Protein AF-A0A7Y4SPF6-F1 (afdb_monomer_lite)

Sequence (123 aa):
MAFVITDPCIGTKDAACVDVCPVDCIHPRKDEPEFAQTTMLYIHPEECIDCGACVPACPVAAIYDSPESTPASQKQLVDANSVYRAGDAGAVAQAEAVVQAHIAAHADLMAVAPAERAAAHAG

Structure (mmCIF, N/CA/C/O backbone):
data_AF-A0A7Y4SPF6-F1
#
_entry.id   AF-A0A7Y4SPF6-F1
#
loop_
_atom_site.group_PDB
_atom_site.id
_atom_site.type_symbol
_atom_site.label_atom_id
_atom_site.label_alt_id
_atom_site.label_comp_id
_atom_site.label_asym_id
_atom_site.label_entity_id
_atom_site.label_seq_id
_atom_site.pdbx_PDB_ins_code
_atom_site.Cartn_x
_atom_site.Cartn_y
_atom_site.Cartn_z
_atom_site.occupancy
_atom_site.B_iso_or_equiv
_atom_site.auth_seq_id
_atom_site.auth_comp_id
_atom_site.auth_asym_id
_atom_site.auth_atom_id
_atom_site.pdbx_PDB_model_num
ATOM 1 N N . MET A 1 1 ? 10.057 2.878 13.817 1.00 78.12 1 MET A N 1
ATOM 2 C CA . MET A 1 1 ? 9.949 3.437 12.461 1.00 78.12 1 MET A CA 1
ATOM 3 C C . MET A 1 1 ? 9.058 2.510 11.681 1.00 78.12 1 MET A C 1
ATOM 5 O O . MET A 1 1 ? 9.407 1.348 11.554 1.00 78.12 1 MET A O 1
ATOM 9 N N . ALA A 1 2 ? 7.946 3.015 11.168 1.00 94.88 2 ALA A N 1
ATOM 10 C CA . ALA A 1 2 ? 6.942 2.159 10.567 1.00 94.88 2 ALA A CA 1
ATOM 11 C C . ALA A 1 2 ? 7.384 1.518 9.248 1.00 94.88 2 ALA A C 1
ATOM 13 O O . ALA A 1 2 ? 8.115 2.108 8.452 1.00 94.88 2 ALA A O 1
ATOM 14 N N . PHE A 1 3 ? 6.834 0.334 9.004 1.00 98.38 3 PHE A N 1
ATOM 15 C CA . PHE A 1 3 ? 6.881 -0.332 7.711 1.00 98.38 3 PHE A CA 1
ATOM 16 C C . PHE A 1 3 ? 6.070 0.465 6.677 1.00 98.38 3 PHE A C 1
ATOM 18 O O . PHE A 1 3 ? 5.108 1.151 7.024 1.00 98.38 3 PHE A O 1
ATOM 25 N N . VAL A 1 4 ? 6.436 0.358 5.398 1.00 98.56 4 VAL A N 1
ATOM 26 C CA . VAL A 1 4 ? 5.826 1.138 4.308 1.00 98.56 4 VAL A CA 1
ATOM 27 C C . VAL A 1 4 ? 5.353 0.206 3.201 1.00 98.56 4 VAL A C 1
ATOM 29 O O . VAL A 1 4 ? 6.151 -0.563 2.666 1.00 98.56 4 VAL A O 1
ATOM 32 N N . ILE A 1 5 ? 4.072 0.285 2.825 1.00 98.75 5 ILE A N 1
ATOM 33 C CA . ILE A 1 5 ? 3.550 -0.404 1.635 1.00 98.75 5 ILE A CA 1
ATOM 34 C C . ILE A 1 5 ? 3.797 0.465 0.407 1.00 98.75 5 ILE A C 1
ATOM 36 O O . ILE A 1 5 ? 3.560 1.670 0.431 1.00 98.75 5 ILE A O 1
ATOM 40 N N . THR A 1 6 ? 4.259 -0.144 -0.677 1.00 98.56 6 THR A N 1
ATOM 41 C CA . THR A 1 6 ? 4.717 0.565 -1.870 1.00 98.56 6 THR A CA 1
ATOM 42 C C . THR A 1 6 ? 4.118 -0.011 -3.155 1.00 98.56 6 THR A C 1
ATOM 44 O O . THR A 1 6 ? 3.098 -0.711 -3.130 1.00 98.56 6 THR A O 1
ATOM 47 N N . ASP A 1 7 ? 4.709 0.328 -4.298 1.00 98.19 7 ASP A N 1
ATOM 48 C CA . ASP A 1 7 ? 4.084 0.200 -5.600 1.00 98.19 7 ASP A CA 1
ATOM 49 C C . ASP A 1 7 ? 3.731 -1.226 -6.052 1.00 98.19 7 ASP A C 1
ATOM 51 O O . ASP A 1 7 ? 2.767 -1.339 -6.813 1.00 98.19 7 ASP A O 1
ATOM 55 N N . PRO A 1 8 ? 4.325 -2.337 -5.560 1.00 98.50 8 PRO A N 1
ATOM 56 C CA . PRO A 1 8 ? 3.857 -3.672 -5.938 1.00 98.50 8 PRO A CA 1
ATOM 57 C C . PRO A 1 8 ? 2.439 -3.974 -5.412 1.00 98.50 8 PRO A C 1
ATOM 59 O O . PRO A 1 8 ? 1.749 -4.862 -5.917 1.00 98.50 8 PRO A O 1
ATOM 62 N N . CYS A 1 9 ? 1.955 -3.218 -4.418 1.00 98.75 9 CYS A N 1
ATOM 63 C CA . CYS A 1 9 ? 0.599 -3.356 -3.885 1.00 98.75 9 CYS A CA 1
ATOM 64 C C . CYS A 1 9 ? -0.482 -2.740 -4.796 1.00 98.75 9 CYS A C 1
ATOM 66 O O . CYS A 1 9 ? -1.639 -3.163 -4.725 1.00 98.75 9 CYS A O 1
ATOM 68 N N . ILE A 1 10 ? -0.115 -1.779 -5.654 1.00 98.44 10 ILE A N 1
ATOM 69 C CA . ILE A 1 10 ? -1.022 -1.051 -6.556 1.00 98.44 10 ILE A CA 1
ATOM 70 C C . ILE A 1 10 ? -1.740 -2.043 -7.479 1.00 98.44 10 ILE A C 1
ATOM 72 O O . ILE A 1 10 ? -1.108 -2.708 -8.301 1.00 98.44 10 ILE A O 1
ATOM 76 N N . GLY A 1 11 ? -3.062 -2.154 -7.320 1.00 96.81 11 GLY A N 1
ATOM 77 C CA . GLY A 1 11 ? -3.924 -3.086 -8.057 1.00 96.81 11 GLY A CA 1
ATOM 78 C C . GLY A 1 11 ? -3.896 -4.541 -7.566 1.00 96.81 11 GLY A C 1
ATOM 79 O O . GLY A 1 11 ? -4.775 -5.313 -7.937 1.00 96.81 11 GLY A O 1
ATOM 80 N N . THR A 1 12 ? -2.939 -4.917 -6.711 1.00 98.06 12 THR A N 1
ATOM 81 C CA . THR A 1 12 ? -2.823 -6.275 -6.151 1.00 98.06 12 THR A CA 1
ATOM 82 C C . THR A 1 12 ? -3.750 -6.461 -4.954 1.00 98.06 12 THR A C 1
ATOM 84 O O . THR A 1 12 ? -4.566 -7.376 -4.942 1.00 98.06 12 THR A O 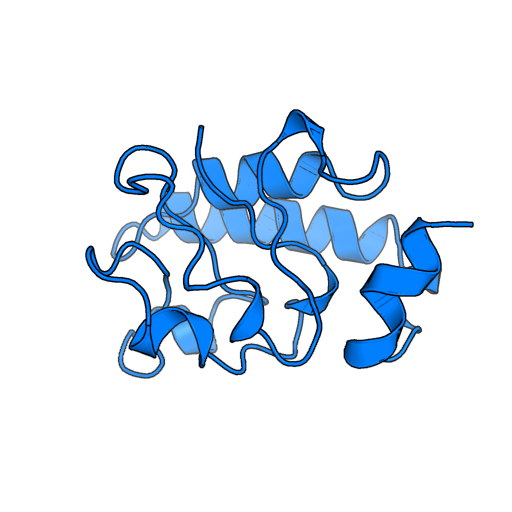1
ATOM 87 N N . LYS A 1 13 ? -3.603 -5.602 -3.932 1.00 97.88 13 LYS A N 1
ATOM 88 C CA . LYS A 1 13 ? -4.442 -5.573 -2.715 1.00 97.88 13 LYS A CA 1
ATOM 89 C C . LYS A 1 13 ? -4.771 -6.951 -2.108 1.00 97.88 13 LYS A C 1
ATOM 91 O O . LYS A 1 13 ? -5.888 -7.189 -1.654 1.00 97.88 13 LYS A O 1
ATOM 96 N N . ASP A 1 14 ? -3.790 -7.852 -2.080 1.00 98.25 14 ASP A N 1
ATOM 97 C CA . ASP A 1 14 ? -3.982 -9.247 -1.655 1.00 98.25 14 ASP A CA 1
ATOM 98 C C . ASP A 1 14 ? -4.482 -9.378 -0.199 1.00 98.25 14 ASP A C 1
ATOM 100 O O . ASP A 1 14 ? -5.370 -10.182 0.096 1.00 98.25 14 ASP A O 1
ATOM 104 N N . ALA A 1 15 ? -3.989 -8.493 0.672 1.00 98.06 15 ALA A N 1
ATOM 105 C CA . ALA A 1 15 ? -4.332 -8.354 2.087 1.00 98.06 15 ALA A CA 1
ATOM 106 C C . ALA A 1 15 ? -3.839 -9.462 3.041 1.00 98.06 15 ALA A C 1
ATOM 108 O O . ALA A 1 15 ? -4.150 -9.375 4.222 1.00 98.06 15 ALA A O 1
ATOM 109 N N . ALA A 1 16 ? -2.990 -10.410 2.621 1.00 98.50 16 ALA A N 1
ATOM 110 C CA . ALA A 1 16 ? -2.355 -11.355 3.557 1.00 98.50 16 ALA A CA 1
ATOM 111 C C . ALA A 1 16 ? -1.552 -10.673 4.688 1.00 98.50 16 ALA A C 1
ATOM 113 O O . ALA A 1 16 ? -1.413 -11.218 5.780 1.00 98.50 16 ALA A O 1
ATOM 114 N N . CYS A 1 17 ? -1.033 -9.462 4.454 1.00 98.69 17 CYS A N 1
ATOM 115 C CA . CYS A 1 17 ? -0.356 -8.669 5.483 1.00 98.69 17 CYS A CA 1
ATOM 116 C C . CYS A 1 17 ? -1.294 -8.174 6.598 1.00 98.69 17 CYS A C 1
ATOM 118 O O . CYS A 1 17 ? -0.825 -7.965 7.716 1.00 98.69 17 CYS A O 1
ATOM 120 N N . VAL A 1 18 ? -2.588 -7.996 6.308 1.00 98.62 18 VAL A N 1
ATOM 121 C CA . VAL A 1 18 ? -3.601 -7.576 7.288 1.00 98.62 18 VAL A CA 1
ATOM 122 C C . VAL A 1 18 ? -3.781 -8.671 8.336 1.00 98.62 18 VAL A C 1
ATOM 124 O O . VAL A 1 18 ? -3.698 -8.389 9.524 1.00 98.62 18 VAL A O 1
ATOM 127 N N . ASP A 1 19 ? -3.911 -9.926 7.897 1.00 97.94 19 ASP A N 1
ATOM 128 C CA . ASP A 1 19 ? -4.188 -11.082 8.764 1.00 97.94 19 ASP A CA 1
ATOM 129 C C . ASP A 1 19 ? -3.072 -11.376 9.785 1.00 97.94 19 ASP A C 1
ATOM 131 O O . ASP A 1 19 ? -3.288 -12.081 10.771 1.00 97.94 19 ASP A O 1
ATOM 135 N N . VAL A 1 20 ? -1.861 -10.865 9.542 1.00 98.56 20 VAL A N 1
ATOM 136 C CA . VAL A 1 20 ? -0.680 -11.090 10.390 1.00 98.56 20 VAL A CA 1
ATOM 137 C C . VAL A 1 20 ? -0.274 -9.861 11.204 1.00 98.56 20 VAL A C 1
ATOM 139 O O . VAL A 1 20 ? 0.684 -9.939 11.975 1.00 98.56 20 VAL A O 1
ATOM 142 N N . CYS A 1 21 ? -0.946 -8.718 11.031 1.00 98.56 21 CYS A N 1
ATOM 143 C CA . CYS A 1 21 ? -0.618 -7.503 11.769 1.00 98.56 21 CYS A CA 1
ATOM 144 C C . CYS A 1 21 ? -1.162 -7.593 13.208 1.00 98.56 21 CYS A C 1
ATOM 146 O O . CYS A 1 21 ? -2.372 -7.616 13.393 1.00 98.56 21 CYS A O 1
ATOM 148 N N . PRO A 1 22 ? -0.317 -7.594 14.257 1.00 98.44 22 PRO A N 1
ATOM 149 C CA . PRO A 1 22 ? -0.776 -7.799 15.637 1.00 98.44 22 PRO A CA 1
ATOM 150 C C . PRO A 1 22 ? -1.503 -6.592 16.250 1.00 98.44 22 PRO A C 1
ATOM 152 O O . PRO A 1 22 ? -2.002 -6.686 17.369 1.00 98.44 22 PRO A O 1
ATOM 155 N N . VAL A 1 23 ? -1.493 -5.451 15.562 1.00 98.19 23 VAL A N 1
ATOM 156 C CA . VAL A 1 23 ? -2.068 -4.176 16.017 1.00 98.19 23 VAL A CA 1
ATOM 157 C C . VAL A 1 23 ? -3.072 -3.612 15.010 1.00 98.19 23 VAL A C 1
ATOM 159 O O . VAL A 1 23 ? -3.437 -2.450 15.115 1.00 98.19 23 VAL A O 1
ATOM 162 N N . ASP A 1 24 ? -3.481 -4.417 14.022 1.00 97.88 24 ASP A N 1
ATOM 163 C CA . ASP A 1 24 ? -4.487 -4.076 13.007 1.00 97.88 24 ASP A CA 1
ATOM 164 C C . ASP A 1 24 ? -4.239 -2.761 12.240 1.00 97.88 24 ASP A C 1
ATOM 166 O O . ASP A 1 24 ? -5.160 -2.187 11.673 1.00 97.88 24 ASP A O 1
ATOM 170 N N . CYS A 1 25 ? -2.987 -2.303 12.140 1.00 98.38 25 CYS A N 1
ATOM 171 C CA . CYS A 1 25 ? -2.648 -0.988 11.585 1.00 98.38 25 CYS A CA 1
ATOM 172 C C . CYS A 1 25 ? -2.539 -0.950 10.044 1.00 98.38 25 CYS A C 1
ATOM 174 O O . CYS A 1 25 ? -1.873 -0.065 9.499 1.00 98.38 25 CYS A O 1
ATOM 176 N N . ILE A 1 26 ? -3.098 -1.935 9.326 1.00 98.75 26 ILE A N 1
ATOM 177 C CA . ILE A 1 26 ? -3.007 -2.049 7.858 1.00 98.75 26 ILE A CA 1
ATOM 178 C C . ILE A 1 26 ? -4.393 -1.945 7.237 1.00 98.75 26 ILE A C 1
ATOM 180 O O . ILE A 1 26 ? -5.255 -2.791 7.470 1.00 98.75 26 ILE A O 1
ATOM 184 N N . HIS A 1 27 ? -4.576 -0.937 6.391 1.00 98.56 27 HIS A N 1
ATOM 185 C CA . HIS A 1 27 ? -5.878 -0.552 5.861 1.00 98.56 27 HIS A CA 1
ATOM 186 C C . HIS A 1 27 ? -5.814 -0.136 4.383 1.00 98.56 27 HIS A C 1
ATOM 188 O O . HIS A 1 27 ? -4.753 0.239 3.899 1.00 98.56 27 HIS A O 1
ATOM 194 N N . PRO A 1 28 ? -6.936 -0.131 3.649 1.00 98.44 28 PRO A N 1
ATOM 195 C CA . PRO A 1 28 ? -8.224 -0.674 4.065 1.00 98.44 28 PRO A CA 1
ATOM 196 C C . PRO A 1 28 ? -8.230 -2.203 4.126 1.00 98.44 28 PRO A C 1
ATOM 198 O O . PRO A 1 28 ? -7.626 -2.870 3.291 1.00 98.44 28 PRO A O 1
ATOM 201 N N . ARG A 1 29 ? -8.954 -2.786 5.074 1.00 97.75 29 ARG A N 1
ATOM 202 C CA . ARG A 1 29 ? -9.253 -4.223 5.082 1.00 97.75 29 ARG A CA 1
ATOM 203 C C . ARG A 1 29 ? -10.339 -4.550 4.057 1.00 97.75 29 ARG A C 1
ATOM 205 O O . ARG A 1 29 ? -11.094 -3.678 3.647 1.00 97.75 29 ARG A O 1
ATOM 212 N N . LYS A 1 30 ? -10.455 -5.818 3.649 1.00 97.25 30 LYS A N 1
ATOM 213 C CA . LYS A 1 30 ? -11.442 -6.262 2.635 1.00 97.25 30 LYS A CA 1
ATOM 214 C C . LYS A 1 30 ? -12.900 -5.979 3.020 1.00 97.25 30 LYS A C 1
ATOM 216 O O . LYS A 1 30 ? -13.749 -5.893 2.138 1.00 97.25 30 LYS A O 1
ATOM 221 N N . ASP A 1 31 ? -13.188 -5.877 4.313 1.00 96.31 31 ASP A N 1
ATOM 222 C CA . ASP A 1 31 ? -14.503 -5.573 4.878 1.00 96.31 31 ASP A CA 1
ATOM 223 C C . ASP A 1 31 ? -14.758 -4.067 5.076 1.00 96.31 31 ASP A C 1
ATOM 225 O O . ASP A 1 31 ? -15.861 -3.680 5.459 1.00 96.31 31 ASP A O 1
ATOM 229 N N . GLU A 1 32 ? -13.777 -3.210 4.784 1.00 97.31 32 GLU A N 1
ATOM 230 C CA . GLU A 1 32 ? -13.898 -1.757 4.897 1.00 97.31 32 GLU A CA 1
ATOM 231 C C . GLU A 1 32 ? -14.351 -1.118 3.572 1.00 97.31 32 GLU A C 1
ATOM 233 O O . GLU A 1 32 ? -13.906 -1.522 2.490 1.00 97.31 32 GLU A O 1
ATOM 238 N N . PRO A 1 33 ? -15.230 -0.098 3.612 1.00 96.00 33 PRO A N 1
ATOM 239 C CA . PRO A 1 33 ? -15.797 0.505 2.405 1.00 96.00 33 PRO A CA 1
ATOM 240 C C . PRO A 1 33 ? -14.746 1.181 1.513 1.00 96.00 33 PRO A C 1
ATOM 242 O O . PRO A 1 33 ? -14.924 1.273 0.294 1.00 96.00 33 PRO A O 1
ATOM 245 N N . GLU A 1 34 ? -13.639 1.645 2.086 1.00 97.38 34 GLU A N 1
ATOM 246 C CA . GLU A 1 34 ? -12.517 2.245 1.369 1.00 97.38 34 GLU A CA 1
ATOM 247 C C . GLU A 1 34 ? -11.739 1.212 0.538 1.00 97.38 34 GLU A C 1
ATOM 249 O O . GLU A 1 34 ? -11.030 1.589 -0.396 1.00 97.38 34 GLU A O 1
ATOM 254 N N . PHE A 1 35 ? -11.911 -0.097 0.777 1.00 97.75 35 PHE A N 1
ATOM 255 C CA . PHE A 1 35 ? -11.227 -1.135 0.001 1.00 97.75 35 PHE A CA 1
ATOM 256 C C . PHE A 1 35 ? -11.578 -1.101 -1.484 1.00 97.75 35 PHE A C 1
ATOM 258 O O . PHE A 1 35 ? -10.734 -1.393 -2.320 1.00 97.75 35 PHE A O 1
ATOM 265 N N . ALA A 1 36 ? -12.791 -0.715 -1.863 1.00 95.56 36 ALA A N 1
ATOM 266 C CA . ALA A 1 36 ? -13.111 -0.550 -3.281 1.00 95.56 36 ALA A CA 1
ATOM 267 C C . ALA A 1 36 ? -12.566 0.767 -3.872 1.00 95.56 36 ALA A C 1
ATOM 269 O O . ALA A 1 36 ? -12.506 0.908 -5.090 1.00 95.56 36 ALA A O 1
ATOM 270 N N . GLN A 1 37 ? -12.204 1.732 -3.023 1.00 94.38 37 GLN A N 1
ATOM 271 C CA . GLN A 1 37 ? -11.910 3.114 -3.412 1.00 94.38 37 GLN A CA 1
ATOM 272 C C . GLN A 1 37 ? -10.413 3.393 -3.541 1.00 94.38 37 GLN A C 1
ATOM 274 O O . GLN A 1 37 ? -10.027 4.260 -4.318 1.00 94.38 37 GLN A O 1
ATOM 279 N N . THR A 1 38 ? -9.576 2.674 -2.792 1.00 97.69 38 THR A N 1
ATOM 280 C CA . THR A 1 38 ? -8.124 2.871 -2.832 1.00 97.69 38 THR A CA 1
ATOM 281 C C . THR A 1 38 ? -7.450 1.956 -3.843 1.00 97.69 38 THR A C 1
ATOM 283 O O . THR A 1 38 ? -7.863 0.811 -4.042 1.00 97.69 38 THR A O 1
ATOM 286 N N . THR A 1 39 ? -6.334 2.397 -4.411 1.00 97.88 39 THR A N 1
ATOM 287 C CA . THR A 1 39 ? -5.569 1.579 -5.362 1.00 97.88 39 THR A CA 1
ATOM 288 C C . THR A 1 39 ? -4.578 0.624 -4.676 1.00 97.88 39 THR A C 1
ATOM 290 O O . THR A 1 39 ? -4.170 -0.382 -5.259 1.00 97.88 39 THR A O 1
ATOM 293 N N . MET A 1 40 ? -4.242 0.870 -3.407 1.00 98.62 40 MET A N 1
ATOM 294 C CA . MET A 1 40 ? -3.355 0.028 -2.596 1.00 98.62 40 MET A CA 1
ATOM 295 C C . MET A 1 40 ? -3.780 -0.012 -1.118 1.00 98.62 40 MET A C 1
ATOM 297 O O . MET A 1 40 ? -4.785 0.592 -0.733 1.00 98.62 40 MET A O 1
ATOM 301 N N . LEU A 1 41 ? -3.029 -0.773 -0.318 1.00 98.81 41 LEU A N 1
ATOM 302 C CA . LEU A 1 41 ? -3.096 -0.794 1.145 1.00 98.81 41 LEU A CA 1
ATOM 303 C C . LEU A 1 41 ? -2.035 0.139 1.744 1.00 98.81 41 LEU A C 1
ATOM 305 O O . LEU A 1 41 ? -1.045 0.452 1.088 1.00 98.81 41 LEU A O 1
ATOM 309 N N . TYR A 1 42 ? -2.222 0.520 3.000 1.00 98.81 42 TYR A N 1
ATOM 310 C CA . TYR A 1 42 ? -1.432 1.499 3.736 1.00 98.81 42 TYR A CA 1
ATOM 311 C C . TYR A 1 42 ? -1.187 1.010 5.165 1.00 98.81 42 TYR A C 1
ATOM 313 O O . TYR A 1 42 ? -2.068 0.406 5.776 1.00 98.81 42 TYR A O 1
ATOM 321 N N . ILE A 1 43 ? 0.002 1.284 5.701 1.00 98.81 43 ILE A N 1
ATOM 322 C CA . ILE A 1 43 ? 0.355 1.043 7.106 1.00 98.81 43 ILE A CA 1
ATOM 323 C C . ILE A 1 43 ? 0.283 2.367 7.865 1.00 98.81 43 ILE A C 1
ATOM 325 O O . ILE A 1 43 ? 0.936 3.334 7.474 1.00 98.81 43 ILE A O 1
ATOM 329 N N . HIS A 1 44 ? -0.471 2.408 8.966 1.00 98.38 44 HIS A N 1
ATOM 330 C CA . HIS A 1 44 ? -0.537 3.585 9.830 1.00 98.38 44 HIS A CA 1
ATOM 331 C C . HIS A 1 44 ? 0.775 3.746 10.619 1.00 98.38 44 HIS A C 1
ATOM 333 O O . HIS A 1 44 ? 1.101 2.895 11.457 1.00 98.38 44 HIS A O 1
ATOM 339 N N . PRO A 1 45 ? 1.542 4.833 10.418 1.00 97.75 45 PRO A N 1
ATOM 340 C CA . PRO A 1 45 ? 2.909 4.894 10.920 1.00 97.75 45 PRO A CA 1
ATOM 341 C C . PRO A 1 45 ? 3.021 5.075 12.436 1.00 97.75 45 PRO A C 1
ATOM 343 O O . PRO A 1 45 ? 4.027 4.684 13.018 1.00 97.75 45 PRO A O 1
ATOM 346 N N . GLU A 1 46 ? 2.010 5.654 13.086 1.00 97.19 46 GLU A N 1
ATOM 347 C CA . GLU A 1 46 ? 2.025 5.850 14.546 1.00 97.19 46 GLU A CA 1
ATOM 348 C C . GLU A 1 46 ? 1.499 4.629 15.317 1.00 97.19 46 GLU A C 1
ATOM 350 O O . GLU A 1 46 ? 1.718 4.524 16.519 1.00 97.19 46 GLU A O 1
ATOM 355 N N . GLU A 1 47 ? 0.814 3.705 14.635 1.00 97.88 47 GLU A N 1
ATOM 356 C CA . GLU A 1 47 ? 0.264 2.485 15.247 1.00 97.88 47 GLU A CA 1
ATOM 357 C C . GLU A 1 47 ? 1.167 1.276 14.997 1.00 97.88 47 GLU A C 1
ATOM 359 O O . GLU A 1 47 ? 1.167 0.323 15.774 1.00 97.88 47 GLU A O 1
ATOM 364 N N . CYS A 1 48 ? 1.964 1.315 13.926 1.00 98.44 48 CYS A N 1
ATOM 365 C CA . CYS A 1 48 ? 2.945 0.287 13.632 1.00 98.44 48 CYS A CA 1
ATOM 366 C C . CYS A 1 48 ? 3.956 0.146 14.784 1.00 98.44 48 CYS A C 1
ATOM 368 O O . CYS A 1 48 ? 4.636 1.097 15.161 1.00 98.44 48 CYS A O 1
ATOM 370 N N . ILE A 1 49 ? 4.078 -1.074 15.311 1.00 97.88 49 ILE A N 1
ATOM 371 C CA . ILE A 1 49 ? 5.009 -1.426 16.399 1.00 97.88 49 ILE A CA 1
ATOM 37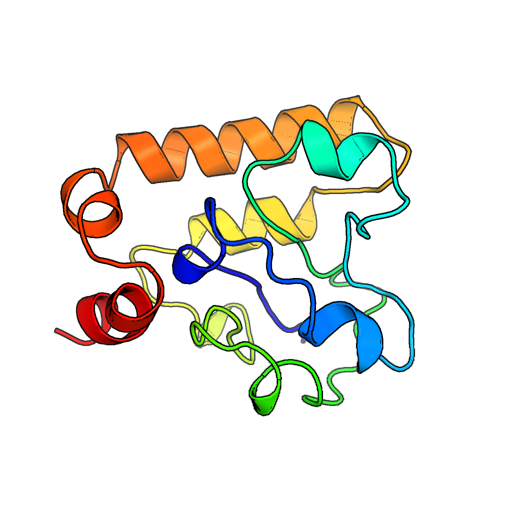2 C C . ILE A 1 49 ? 6.287 -2.120 15.903 1.00 97.88 49 ILE A C 1
ATOM 374 O O . ILE A 1 49 ? 6.949 -2.832 16.653 1.00 97.88 49 ILE A O 1
ATOM 378 N N . ASP A 1 50 ? 6.587 -1.986 14.614 1.00 97.44 50 ASP A N 1
ATOM 379 C CA . ASP A 1 50 ? 7.790 -2.503 13.961 1.00 97.44 50 ASP A CA 1
ATOM 380 C C . ASP A 1 50 ? 8.030 -4.024 14.102 1.00 97.44 50 ASP A C 1
ATOM 382 O O . ASP A 1 50 ? 9.165 -4.495 14.125 1.00 97.44 50 ASP A O 1
ATOM 386 N N . CYS A 1 51 ? 6.964 -4.829 14.187 1.00 97.88 51 CYS A N 1
ATOM 387 C CA . CYS A 1 51 ? 7.090 -6.276 14.420 1.00 97.88 51 CYS A CA 1
ATOM 388 C C . CYS A 1 51 ? 7.588 -7.092 13.207 1.00 97.88 51 CYS A C 1
ATOM 390 O O . CYS A 1 51 ? 8.053 -8.217 13.378 1.00 97.88 51 CYS A O 1
ATOM 392 N N . GLY A 1 52 ? 7.449 -6.566 11.983 1.00 97.50 52 GLY A N 1
ATOM 393 C CA . GLY A 1 52 ? 7.929 -7.193 10.744 1.00 97.50 52 GLY A CA 1
ATOM 394 C C . GLY A 1 52 ? 7.142 -8.393 10.207 1.00 97.50 52 GLY A C 1
ATOM 395 O O . GLY A 1 52 ? 7.511 -8.925 9.162 1.00 97.50 52 GLY A O 1
ATOM 396 N N . ALA A 1 53 ? 6.041 -8.806 10.844 1.00 98.38 53 ALA A N 1
ATOM 397 C CA . ALA A 1 53 ? 5.252 -9.966 10.406 1.00 98.38 53 ALA A CA 1
ATOM 398 C C . ALA A 1 53 ? 4.650 -9.810 8.993 1.00 98.38 53 ALA A C 1
ATOM 400 O O . ALA A 1 53 ? 4.490 -10.790 8.268 1.00 98.38 53 ALA A O 1
ATOM 401 N N . CYS A 1 54 ? 4.348 -8.576 8.582 1.00 98.62 54 CYS A N 1
ATOM 402 C CA . CYS A 1 54 ? 3.712 -8.272 7.302 1.00 98.62 54 CYS A CA 1
ATOM 403 C C . CYS A 1 54 ? 4.622 -8.490 6.080 1.00 98.62 54 CYS A C 1
ATOM 405 O O . CYS A 1 54 ? 4.116 -8.832 5.012 1.00 98.62 54 CYS A O 1
ATOM 407 N N . VAL A 1 55 ? 5.944 -8.326 6.218 1.00 98.25 55 VAL A N 1
ATOM 408 C CA . VAL A 1 55 ? 6.897 -8.419 5.096 1.00 98.25 55 VAL A CA 1
ATOM 409 C C . VAL A 1 55 ? 6.897 -9.801 4.436 1.00 98.25 55 VAL A C 1
ATOM 411 O O . VAL A 1 55 ? 6.615 -9.864 3.239 1.00 98.25 55 VAL A O 1
ATOM 414 N N . PRO A 1 56 ? 7.147 -10.916 5.156 1.00 98.00 56 PRO A N 1
ATOM 415 C CA . PRO A 1 56 ? 7.142 -12.244 4.540 1.00 98.00 56 PRO A CA 1
ATOM 416 C C . PRO A 1 56 ? 5.744 -12.705 4.102 1.00 98.00 56 PRO A C 1
ATOM 418 O O . PRO A 1 56 ? 5.639 -13.630 3.302 1.00 98.00 56 PRO A O 1
ATOM 421 N N . ALA A 1 57 ? 4.677 -12.085 4.615 1.00 98.44 57 ALA A N 1
ATOM 422 C CA . ALA A 1 57 ? 3.305 -12.408 4.234 1.00 98.44 57 ALA A CA 1
ATOM 423 C C . ALA A 1 57 ? 2.893 -11.787 2.888 1.00 98.44 57 ALA A C 1
ATOM 425 O O . ALA A 1 57 ? 1.952 -12.265 2.262 1.00 98.44 57 ALA A O 1
ATOM 426 N N . CYS A 1 58 ? 3.564 -10.723 2.432 1.00 98.56 58 CYS A N 1
ATOM 427 C CA . CYS A 1 58 ? 3.192 -10.032 1.202 1.00 98.56 58 CYS A CA 1
ATOM 428 C C . CYS A 1 58 ? 3.650 -10.820 -0.044 1.00 98.56 58 CYS A C 1
ATOM 430 O O . CYS A 1 58 ? 4.854 -10.895 -0.300 1.00 98.56 58 CYS A O 1
ATOM 432 N N . PRO A 1 59 ? 2.734 -11.331 -0.892 1.00 98.00 59 PRO A N 1
ATOM 433 C CA . PRO A 1 59 ? 3.100 -12.198 -2.020 1.00 98.00 59 PRO A CA 1
ATOM 434 C C . PRO A 1 59 ? 3.822 -11.470 -3.163 1.00 98.00 59 PRO A C 1
ATOM 436 O O . PRO A 1 59 ? 4.384 -12.109 -4.046 1.00 98.00 59 PRO A O 1
ATOM 439 N N . VAL A 1 60 ? 3.795 -10.136 -3.160 1.00 98.19 60 VAL A N 1
ATOM 440 C CA . VAL A 1 60 ? 4.407 -9.271 -4.183 1.00 98.19 60 VAL A CA 1
ATOM 441 C C . VAL A 1 60 ? 5.539 -8.408 -3.621 1.00 98.19 60 VAL A C 1
ATOM 443 O O . VAL A 1 60 ? 5.969 -7.463 -4.271 1.00 98.19 60 VAL A O 1
ATOM 446 N N . ALA A 1 61 ? 6.001 -8.706 -2.399 1.00 97.75 61 ALA A N 1
ATOM 447 C CA . ALA A 1 61 ? 7.095 -7.995 -1.733 1.00 97.75 61 ALA A CA 1
ATOM 448 C C . ALA A 1 61 ? 6.926 -6.458 -1.715 1.00 97.75 61 ALA A C 1
ATOM 450 O O . ALA A 1 61 ? 7.878 -5.711 -1.917 1.00 97.75 61 ALA A O 1
ATOM 451 N N . ALA A 1 62 ? 5.703 -5.974 -1.468 1.00 98.44 62 ALA A N 1
ATOM 452 C CA . ALA A 1 62 ? 5.389 -4.542 -1.501 1.00 98.44 62 ALA A CA 1
ATOM 453 C C . ALA A 1 62 ? 5.832 -3.758 -0.257 1.00 98.44 62 ALA A C 1
ATOM 455 O O . ALA A 1 62 ? 5.650 -2.541 -0.226 1.00 98.44 62 ALA A O 1
ATOM 456 N N . ILE A 1 63 ? 6.312 -4.429 0.792 1.00 98.56 63 ILE A N 1
ATOM 457 C CA . ILE A 1 63 ? 6.480 -3.828 2.118 1.00 98.56 63 ILE A CA 1
ATOM 458 C C . ILE A 1 63 ? 7.963 -3.683 2.447 1.00 98.56 63 ILE A C 1
ATOM 460 O O . ILE A 1 63 ? 8.675 -4.682 2.542 1.00 98.56 63 ILE A O 1
ATOM 464 N N . TYR A 1 64 ? 8.394 -2.444 2.666 1.00 97.94 64 TYR A N 1
ATOM 465 C CA . TYR A 1 64 ? 9.732 -2.107 3.147 1.00 97.94 64 TYR A CA 1
ATOM 466 C C . TYR A 1 64 ? 9.728 -1.906 4.664 1.00 97.94 64 TYR A C 1
ATOM 468 O O . TYR A 1 64 ? 8.716 -1.509 5.247 1.00 97.94 64 TYR A O 1
ATOM 476 N N . ASP A 1 65 ? 10.862 -2.190 5.305 1.00 96.19 65 ASP A N 1
ATOM 477 C CA . ASP A 1 65 ? 11.029 -2.114 6.763 1.00 96.19 65 ASP A CA 1
ATOM 478 C C . ASP A 1 65 ? 11.060 -0.684 7.314 1.00 96.19 65 ASP A C 1
ATOM 480 O O . ASP A 1 65 ? 10.923 -0.484 8.518 1.00 96.19 65 ASP A O 1
ATOM 484 N N . SER A 1 66 ? 11.238 0.310 6.442 1.00 96.25 66 SER A N 1
ATOM 485 C CA . SER A 1 66 ? 11.343 1.706 6.832 1.00 96.25 66 SER A CA 1
ATOM 486 C C . SER A 1 66 ? 11.142 2.661 5.647 1.00 96.25 66 SER A C 1
ATOM 488 O O . SER A 1 66 ? 11.343 2.285 4.481 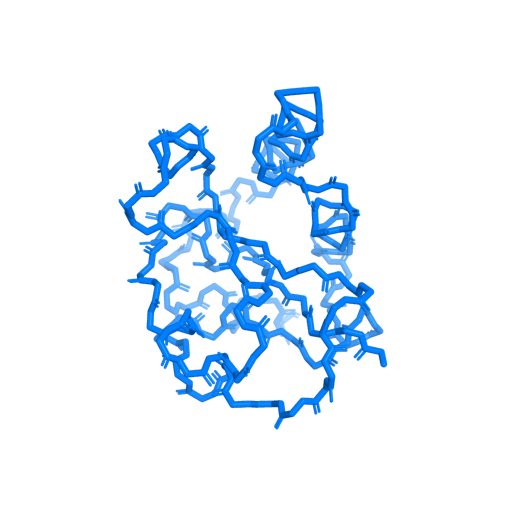1.00 96.25 66 SER A O 1
ATOM 490 N N . PRO A 1 67 ? 10.811 3.938 5.915 1.00 96.19 67 PRO A N 1
ATOM 491 C CA . PRO A 1 67 ? 10.894 4.989 4.911 1.00 96.19 67 PRO A CA 1
ATOM 492 C C . PRO A 1 67 ? 12.273 5.055 4.265 1.00 96.19 67 PRO A C 1
ATOM 494 O O . PRO A 1 67 ? 12.366 5.274 3.062 1.00 96.19 67 PRO A O 1
ATOM 497 N N . GLU A 1 68 ? 13.349 4.849 5.026 1.00 95.50 68 GLU A N 1
ATOM 498 C CA . GLU A 1 68 ? 14.739 4.945 4.582 1.00 95.50 68 GLU A CA 1
ATOM 499 C C . GLU A 1 68 ? 15.095 3.879 3.543 1.00 95.50 68 GLU A C 1
ATOM 501 O O . GLU A 1 68 ? 15.704 4.225 2.527 1.00 95.50 68 GLU A O 1
ATOM 506 N N . SER A 1 69 ? 14.665 2.632 3.747 1.00 94.69 69 SER A N 1
ATOM 507 C CA . SER A 1 69 ? 14.925 1.512 2.831 1.00 94.69 69 SER A CA 1
ATOM 508 C C . SER A 1 69 ? 14.032 1.497 1.589 1.00 94.69 69 SER A C 1
ATOM 510 O O . SER A 1 69 ? 14.325 0.781 0.632 1.00 94.69 69 SER A O 1
ATOM 512 N N . THR A 1 70 ? 12.976 2.315 1.570 1.00 96.12 70 THR A N 1
ATOM 513 C CA . THR A 1 70 ? 12.118 2.481 0.392 1.00 96.12 70 THR A CA 1
ATOM 514 C C . THR A 1 70 ? 12.935 3.034 -0.792 1.00 96.12 70 THR A C 1
ATOM 516 O O . THR A 1 70 ? 13.624 4.050 -0.619 1.00 96.12 70 THR A O 1
ATOM 519 N N . PRO A 1 71 ? 12.863 2.429 -1.997 1.00 95.94 71 PRO A N 1
ATOM 520 C CA . PRO A 1 71 ? 13.583 2.892 -3.182 1.00 95.94 71 PRO A CA 1
ATOM 521 C C . PRO A 1 71 ? 13.281 4.348 -3.541 1.00 95.94 71 PRO A C 1
ATOM 523 O O . PRO A 1 71 ? 12.185 4.851 -3.297 1.00 95.94 71 PRO A O 1
ATOM 526 N N . ALA A 1 72 ? 14.246 5.027 -4.168 1.00 94.81 72 ALA A N 1
ATOM 527 C CA . ALA A 1 72 ? 14.127 6.445 -4.523 1.00 94.81 72 ALA A CA 1
ATOM 528 C C . ALA A 1 72 ? 12.902 6.746 -5.410 1.00 94.81 72 ALA A C 1
ATOM 530 O O . ALA A 1 72 ? 12.233 7.754 -5.205 1.00 94.81 72 ALA A O 1
ATOM 531 N N . SER A 1 73 ? 12.577 5.843 -6.337 1.00 95.31 73 SER A N 1
ATOM 532 C CA . SER A 1 73 ? 11.393 5.872 -7.215 1.00 95.31 73 SER A CA 1
ATOM 533 C C . SER A 1 73 ? 10.053 5.761 -6.475 1.00 95.31 73 SER A C 1
ATOM 535 O O . SER A 1 73 ? 9.006 5.999 -7.071 1.00 95.31 73 SER A O 1
ATOM 537 N N . GLN A 1 74 ? 10.066 5.384 -5.196 1.00 96.94 74 GLN A N 1
ATOM 538 C CA . GLN A 1 74 ? 8.867 5.082 -4.414 1.00 96.94 74 GLN A CA 1
ATOM 539 C C . GLN A 1 74 ? 8.748 5.925 -3.139 1.00 96.94 74 GLN A C 1
ATOM 541 O O . GLN A 1 74 ? 7.800 5.742 -2.377 1.00 96.94 74 GLN A O 1
ATOM 546 N N . LYS A 1 75 ? 9.672 6.865 -2.890 1.00 95.94 75 LYS A N 1
ATOM 547 C CA . LYS A 1 75 ? 9.699 7.675 -1.657 1.00 95.94 75 LYS A CA 1
ATOM 548 C C . LYS A 1 75 ? 8.401 8.438 -1.401 1.00 95.94 75 LYS A C 1
ATOM 550 O O . LYS A 1 75 ? 7.982 8.544 -0.258 1.00 95.94 75 LYS A O 1
ATOM 555 N N . GLN A 1 76 ? 7.729 8.903 -2.444 1.00 96.25 76 GLN A N 1
ATOM 556 C CA . GLN A 1 76 ? 6.429 9.567 -2.358 1.00 96.25 76 GLN A CA 1
ATOM 557 C C . GLN A 1 76 ? 5.328 8.676 -1.762 1.00 96.25 76 GLN A C 1
ATOM 559 O O . GLN A 1 76 ? 4.389 9.183 -1.164 1.00 96.25 76 GLN A O 1
ATOM 564 N N . LEU A 1 77 ? 5.427 7.346 -1.869 1.00 98.38 77 LEU A N 1
ATOM 565 C CA . LEU 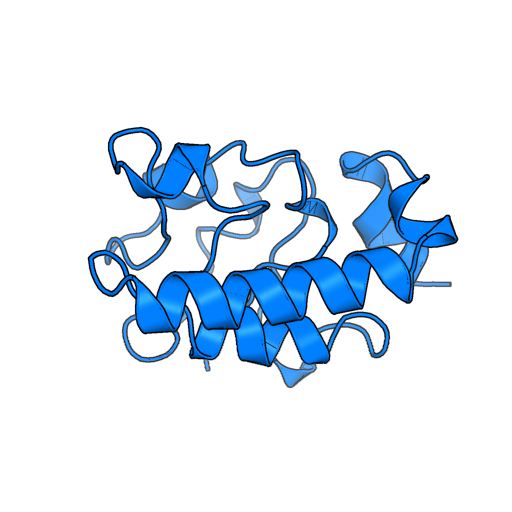A 1 77 ? 4.431 6.442 -1.281 1.00 98.38 77 LEU A CA 1
ATOM 566 C C . LEU A 1 77 ? 4.541 6.366 0.249 1.00 98.38 77 LEU A C 1
ATOM 568 O O . LEU A 1 77 ? 3.574 5.979 0.906 1.00 98.38 77 LEU A O 1
ATOM 572 N N . VAL A 1 78 ? 5.658 6.814 0.836 1.00 98.50 78 VAL A N 1
ATOM 573 C CA . VAL A 1 78 ? 5.755 7.047 2.286 1.00 98.50 78 VAL A CA 1
ATOM 574 C C . VAL A 1 78 ? 4.712 8.079 2.729 1.00 98.50 78 VAL A C 1
ATOM 576 O O . VAL A 1 78 ? 4.054 7.882 3.753 1.00 98.50 78 VAL A O 1
ATOM 579 N N . ASP A 1 79 ? 4.493 9.133 1.937 1.00 98.19 79 ASP A N 1
ATOM 580 C CA . ASP A 1 79 ? 3.494 10.162 2.238 1.00 98.19 79 ASP A CA 1
ATOM 581 C C . ASP A 1 79 ? 2.078 9.582 2.172 1.00 98.19 79 ASP A C 1
ATOM 583 O O . ASP A 1 79 ? 1.262 9.849 3.050 1.00 98.19 79 ASP A O 1
ATOM 587 N N . ALA A 1 80 ? 1.794 8.720 1.189 1.00 98.44 80 ALA A N 1
ATOM 588 C CA . ALA A 1 80 ? 0.491 8.063 1.075 1.00 98.44 80 ALA A CA 1
ATOM 589 C C . ALA A 1 80 ? 0.166 7.203 2.314 1.00 98.44 80 ALA A C 1
ATOM 591 O O . ALA A 1 80 ? -0.931 7.310 2.864 1.00 98.44 80 ALA A O 1
ATOM 592 N N . ASN A 1 81 ? 1.135 6.417 2.804 1.00 98.62 81 ASN A N 1
ATOM 593 C CA . ASN A 1 81 ? 0.996 5.649 4.052 1.00 98.62 81 ASN A CA 1
ATOM 594 C C . ASN A 1 81 ? 0.825 6.573 5.268 1.00 98.62 81 ASN A C 1
ATOM 596 O O . ASN A 1 81 ? 0.026 6.301 6.160 1.00 98.62 81 ASN A O 1
ATOM 600 N N . SER A 1 82 ? 1.545 7.696 5.287 1.00 98.00 82 SER A N 1
ATOM 601 C CA . SER A 1 82 ? 1.503 8.646 6.400 1.00 98.00 82 SER A CA 1
ATOM 602 C C . SER A 1 82 ? 0.189 9.418 6.478 1.00 98.00 82 SER A C 1
ATOM 604 O O . SER A 1 82 ? -0.235 9.779 7.577 1.00 98.00 82 SER A O 1
ATOM 606 N N . VAL A 1 83 ? -0.472 9.632 5.340 1.00 98.00 83 VAL A N 1
ATOM 607 C CA . VAL A 1 83 ? -1.711 10.405 5.217 1.00 98.00 83 VAL A CA 1
ATOM 608 C C . VAL A 1 83 ? -2.961 9.547 5.382 1.00 98.00 83 VAL A C 1
ATOM 610 O O . VAL A 1 83 ? -3.881 9.992 6.055 1.00 98.00 83 VAL A O 1
ATOM 613 N N . TYR A 1 84 ? -3.025 8.346 4.798 1.00 98.44 84 TYR A N 1
ATOM 614 C CA . TYR A 1 84 ? -4.256 7.546 4.769 1.00 98.44 84 TYR A CA 1
ATOM 615 C C . TYR A 1 84 ? -4.847 7.303 6.169 1.00 98.44 84 TYR A C 1
ATOM 617 O O . TYR A 1 84 ? -4.143 6.838 7.065 1.00 98.44 84 TYR A O 1
ATOM 625 N N . ARG A 1 85 ? -6.152 7.532 6.359 1.00 97.88 85 ARG A N 1
ATOM 626 C CA . ARG A 1 85 ? -6.882 7.199 7.596 1.00 97.88 85 ARG A CA 1
ATOM 627 C C . ARG A 1 85 ? -8.244 6.599 7.256 1.00 97.88 85 ARG A C 1
ATOM 629 O O . ARG A 1 85 ? -9.021 7.212 6.527 1.00 97.88 85 ARG A O 1
ATOM 636 N N . ALA A 1 86 ? -8.534 5.409 7.782 1.00 95.50 86 ALA A N 1
ATOM 637 C CA . ALA A 1 86 ? -9.835 4.767 7.599 1.00 95.50 86 ALA A CA 1
ATOM 638 C C . ALA A 1 86 ? -10.950 5.634 8.212 1.00 95.50 86 ALA A C 1
ATOM 640 O O . ALA A 1 86 ? -10.781 6.191 9.298 1.00 95.50 86 ALA A O 1
ATOM 641 N N . GLY A 1 87 ? -12.077 5.781 7.513 1.00 96.25 87 GLY A N 1
ATOM 642 C CA . GLY A 1 87 ? -13.183 6.641 7.934 1.00 96.25 87 GLY A CA 1
ATOM 643 C C . GLY A 1 87 ? -12.983 8.146 7.701 1.00 96.25 87 GLY A C 1
ATOM 644 O O . GLY A 1 87 ? -13.934 8.905 7.892 1.00 96.25 87 GLY A O 1
ATOM 645 N N . ASP A 1 88 ? -11.807 8.598 7.253 1.00 97.94 88 ASP A N 1
ATOM 646 C CA . ASP A 1 88 ? -11.557 9.995 6.882 1.00 97.94 88 ASP A CA 1
ATOM 647 C C . ASP A 1 88 ? -11.456 10.130 5.359 1.00 97.94 88 ASP A C 1
ATOM 649 O O . ASP A 1 88 ? -10.411 9.918 4.744 1.00 97.94 88 ASP A O 1
ATOM 653 N N . ALA A 1 89 ? -12.564 10.529 4.735 1.00 97.31 89 ALA A N 1
ATOM 654 C CA . ALA A 1 89 ? -12.641 10.686 3.286 1.00 97.31 89 ALA A CA 1
ATOM 655 C C . ALA A 1 89 ? -11.623 11.697 2.719 1.00 97.31 89 ALA A C 1
ATOM 657 O O . ALA A 1 89 ? -11.188 11.545 1.576 1.00 97.31 89 ALA A O 1
ATOM 658 N N . GLY A 1 90 ? -11.235 12.719 3.491 1.00 98.25 90 GLY A N 1
ATOM 659 C CA . GLY A 1 90 ? -10.238 13.701 3.066 1.00 98.25 90 GLY A CA 1
ATOM 660 C C . GLY A 1 90 ? -8.842 13.088 3.018 1.00 98.25 90 GLY A C 1
ATOM 661 O O . GLY A 1 90 ? -8.143 13.215 2.012 1.00 98.25 90 GLY A O 1
ATOM 662 N N . ALA A 1 91 ? -8.477 12.357 4.071 1.00 98.31 91 ALA A N 1
ATOM 663 C CA . ALA A 1 91 ? -7.223 11.617 4.144 1.00 98.31 91 ALA A CA 1
ATOM 664 C C . ALA A 1 91 ? -7.134 10.522 3.066 1.00 98.31 91 ALA A C 1
ATOM 666 O O . ALA A 1 91 ? -6.111 10.389 2.394 1.00 98.31 91 ALA A O 1
ATOM 667 N N . VAL A 1 92 ? -8.222 9.776 2.846 1.00 98.44 92 VAL A N 1
ATOM 668 C CA . VAL A 1 92 ? -8.321 8.759 1.785 1.00 98.44 92 VAL A CA 1
ATOM 669 C C . VAL A 1 92 ? -8.085 9.384 0.410 1.00 98.44 92 VAL A C 1
ATOM 671 O O . VAL A 1 92 ? -7.250 8.896 -0.350 1.00 98.44 92 VAL A O 1
ATOM 674 N N . ALA A 1 93 ? -8.770 10.488 0.097 1.00 98.38 93 ALA A N 1
ATOM 675 C CA . ALA A 1 93 ? -8.618 11.173 -1.185 1.00 98.38 93 ALA A CA 1
ATOM 676 C C . ALA A 1 93 ? -7.200 11.731 -1.389 1.00 98.38 93 ALA A C 1
ATOM 678 O O . ALA A 1 93 ? -6.664 11.674 -2.496 1.00 98.38 93 ALA A O 1
ATOM 679 N N . GLN A 1 94 ? -6.577 12.254 -0.330 1.00 98.50 94 GLN A N 1
ATOM 680 C CA . GLN A 1 94 ? -5.217 12.777 -0.398 1.00 98.50 94 GLN A CA 1
ATOM 681 C C . GLN A 1 94 ? -4.187 11.661 -0.621 1.00 98.50 94 GLN A C 1
ATOM 683 O O . GLN A 1 94 ? -3.315 11.813 -1.475 1.00 98.50 94 GLN A O 1
ATOM 688 N N . ALA A 1 95 ? -4.296 10.538 0.095 1.00 98.50 95 ALA A N 1
ATOM 689 C CA . ALA A 1 95 ? -3.429 9.382 -0.121 1.00 98.50 95 ALA A CA 1
ATOM 690 C C . ALA A 1 95 ? -3.581 8.836 -1.549 1.00 98.50 95 ALA A C 1
ATOM 692 O O . ALA A 1 95 ? -2.587 8.606 -2.237 1.00 98.50 95 ALA A O 1
ATOM 693 N N . GLU A 1 96 ? -4.817 8.718 -2.037 1.00 98.44 96 GLU A N 1
ATOM 694 C CA . GLU A 1 96 ? -5.082 8.248 -3.394 1.00 98.44 96 GLU A CA 1
ATOM 695 C C . GLU A 1 96 ? -4.506 9.199 -4.455 1.00 98.44 96 GLU A C 1
ATOM 697 O O . GLU A 1 96 ? -3.921 8.745 -5.435 1.00 98.44 96 GLU A O 1
ATOM 702 N N . ALA A 1 97 ? -4.568 10.518 -4.245 1.00 98.56 97 ALA A N 1
ATOM 703 C CA . ALA A 1 97 ? -3.939 11.483 -5.147 1.00 98.56 97 ALA A CA 1
ATOM 704 C C . ALA A 1 97 ? -2.414 11.284 -5.256 1.00 98.56 97 ALA A C 1
ATOM 706 O O . ALA A 1 97 ? -1.859 11.392 -6.353 1.00 98.56 97 ALA A O 1
ATOM 707 N N . VAL A 1 98 ? -1.738 10.946 -4.151 1.00 98.62 98 VAL A N 1
ATOM 708 C CA . VAL A 1 98 ? -0.303 10.609 -4.155 1.00 98.62 98 VAL A CA 1
ATOM 709 C C . VAL A 1 98 ? -0.044 9.340 -4.971 1.00 98.62 98 VAL A C 1
ATOM 711 O O . VAL A 1 98 ? 0.874 9.313 -5.793 1.00 98.62 98 VAL A O 1
ATOM 714 N N . VAL A 1 99 ? -0.873 8.306 -4.800 1.00 98.62 99 VAL A N 1
ATOM 715 C CA . VAL A 1 99 ? -0.745 7.042 -5.544 1.00 98.62 99 VAL A CA 1
ATOM 716 C C . VAL A 1 99 ? -0.977 7.247 -7.042 1.00 98.62 99 VAL A C 1
ATOM 718 O O . VAL A 1 99 ? -0.197 6.756 -7.857 1.00 98.62 99 VAL A O 1
ATOM 721 N N . GLN A 1 100 ? -1.984 8.030 -7.431 1.00 98.50 100 GLN A N 1
ATOM 722 C CA . GLN A 1 100 ? -2.239 8.350 -8.839 1.00 98.50 100 GLN A CA 1
ATOM 723 C C . GLN A 1 100 ? -1.092 9.154 -9.468 1.00 98.50 100 GLN A C 1
ATOM 725 O O . GLN A 1 100 ? -0.705 8.894 -10.609 1.00 98.50 100 GLN A O 1
ATOM 730 N N . ALA A 1 101 ? -0.491 10.084 -8.720 1.00 98.50 101 ALA A N 1
ATOM 731 C CA . ALA A 1 101 ? 0.701 10.796 -9.173 1.00 98.50 101 ALA A CA 1
ATOM 732 C C . ALA A 1 101 ? 1.904 9.851 -9.353 1.00 98.50 101 ALA A C 1
ATOM 734 O O . ALA A 1 101 ? 2.627 9.973 -10.343 1.00 98.50 101 ALA A O 1
ATOM 735 N N . HIS A 1 102 ? 2.091 8.879 -8.449 1.00 98.12 102 HIS A N 1
ATOM 736 C CA . HIS A 1 102 ? 3.108 7.835 -8.599 1.00 98.12 102 HIS A CA 1
ATOM 737 C C . HIS A 1 102 ? 2.874 7.011 -9.877 1.00 98.12 102 HIS A C 1
ATOM 739 O O . HIS A 1 102 ? 3.785 6.888 -10.693 1.00 98.12 102 HIS A O 1
ATOM 745 N N . ILE A 1 103 ? 1.656 6.511 -10.106 1.00 98.25 103 ILE A N 1
ATOM 746 C CA . ILE A 1 103 ? 1.316 5.731 -11.310 1.00 98.25 103 ILE A CA 1
ATOM 747 C C . ILE A 1 103 ? 1.644 6.514 -12.586 1.00 98.25 103 ILE A C 1
ATOM 749 O O . ILE A 1 103 ? 2.267 5.975 -13.500 1.00 98.25 103 ILE A O 1
ATOM 753 N N . ALA A 1 104 ? 1.263 7.792 -12.640 1.00 98.00 104 ALA A N 1
ATOM 754 C CA . ALA A 1 104 ? 1.512 8.643 -13.798 1.00 98.00 104 ALA A CA 1
ATOM 755 C C . ALA A 1 104 ? 3.012 8.895 -14.043 1.00 98.00 104 ALA A C 1
ATOM 757 O O . ALA A 1 104 ? 3.447 8.938 -15.193 1.00 98.00 104 ALA A O 1
ATOM 758 N N . ALA A 1 105 ? 3.804 9.045 -12.977 1.00 97.56 105 ALA A N 1
ATOM 759 C CA . ALA A 1 105 ? 5.246 9.280 -13.065 1.00 97.56 105 ALA A CA 1
ATOM 760 C C . ALA A 1 105 ? 6.058 8.014 -13.397 1.00 97.56 105 ALA A C 1
ATOM 762 O O . ALA A 1 105 ? 7.183 8.121 -13.883 1.00 97.56 105 ALA A O 1
ATOM 763 N N . HIS A 1 106 ? 5.496 6.828 -13.150 1.00 96.62 106 HIS A N 1
ATOM 764 C CA . HIS A 1 106 ? 6.199 5.546 -13.220 1.00 96.62 106 HIS A CA 1
ATOM 765 C C . HIS A 1 106 ? 5.484 4.522 -14.114 1.00 96.62 106 HIS A C 1
ATOM 767 O O . HIS A 1 106 ? 5.485 3.328 -13.820 1.00 96.62 106 HIS A O 1
ATOM 773 N N . ALA A 1 107 ? 4.890 4.970 -15.225 1.00 95.62 107 ALA A N 1
ATOM 774 C CA . ALA A 1 107 ? 4.116 4.116 -16.132 1.00 95.62 107 ALA A CA 1
ATOM 775 C C . ALA A 1 107 ? 4.878 2.855 -16.595 1.00 95.62 107 ALA A C 1
ATOM 777 O O . ALA A 1 107 ? 4.297 1.771 -16.635 1.00 95.62 107 ALA A O 1
ATOM 778 N N . ASP A 1 108 ? 6.182 2.973 -16.863 1.00 95.06 108 ASP A N 1
ATOM 779 C CA . ASP A 1 108 ? 7.025 1.841 -17.270 1.00 95.06 108 ASP A CA 1
ATOM 780 C C . ASP A 1 108 ? 7.158 0.782 -16.161 1.00 95.06 108 ASP A C 1
ATOM 782 O O . ASP A 1 108 ? 7.114 -0.416 -16.433 1.00 95.06 108 ASP A O 1
ATOM 786 N N . LEU A 1 109 ? 7.246 1.206 -14.895 1.00 94.50 109 LEU A N 1
ATOM 787 C CA . LEU A 1 109 ? 7.280 0.303 -13.737 1.00 94.50 109 LEU A CA 1
ATOM 788 C C . LEU A 1 109 ? 5.895 -0.291 -13.452 1.00 94.50 109 LEU A C 1
ATOM 790 O O . LEU A 1 109 ? 5.778 -1.451 -13.058 1.00 94.50 109 LEU A O 1
ATOM 794 N N . MET A 1 110 ? 4.827 0.470 -13.705 1.00 96.06 110 MET A N 1
ATOM 795 C CA . MET A 1 110 ? 3.449 -0.020 -13.588 1.00 96.06 110 MET A CA 1
ATOM 796 C C . MET A 1 110 ? 3.109 -1.076 -14.646 1.00 96.06 110 MET A C 1
ATOM 798 O O . MET A 1 110 ? 2.245 -1.918 -14.399 1.00 96.06 110 MET A O 1
ATOM 802 N N . ALA A 1 111 ? 3.812 -1.084 -15.783 1.00 96.12 111 ALA A N 1
ATOM 803 C CA . ALA A 1 111 ? 3.696 -2.127 -16.800 1.00 96.12 111 ALA A CA 1
ATOM 804 C C . ALA A 1 111 ? 4.364 -3.457 -16.393 1.00 96.12 111 ALA A C 1
ATOM 806 O O . ALA A 1 111 ? 4.043 -4.498 -16.968 1.00 96.12 111 ALA A O 1
ATOM 807 N N . VAL A 1 112 ? 5.260 -3.447 -15.396 1.00 96.44 112 VAL A N 1
ATOM 808 C CA . VAL A 1 112 ? 5.853 -4.664 -14.821 1.00 96.44 112 VAL A CA 1
ATOM 809 C C . VAL A 1 112 ? 4.815 -5.383 -13.959 1.00 96.44 112 VAL A C 1
ATOM 811 O O . VAL A 1 112 ? 4.054 -4.751 -13.212 1.00 96.44 112 VAL A O 1
ATOM 814 N N . ALA A 1 113 ? 4.793 -6.718 -14.047 1.00 96.88 113 ALA A N 1
ATOM 815 C CA . ALA A 1 113 ? 3.906 -7.545 -13.241 1.00 96.88 113 ALA A CA 1
ATOM 816 C C . ALA A 1 113 ? 4.137 -7.272 -11.742 1.00 96.88 113 ALA A C 1
ATOM 818 O O . ALA A 1 113 ? 5.291 -7.172 -11.318 1.00 96.88 113 ALA A O 1
ATOM 819 N N . PRO A 1 114 ? 3.085 -7.186 -10.904 1.00 96.06 114 PRO A N 1
ATOM 820 C CA . PRO A 1 114 ? 3.247 -6.787 -9.507 1.00 96.06 114 PRO A CA 1
ATOM 821 C C . PRO A 1 114 ? 4.279 -7.607 -8.721 1.00 96.06 114 PRO A C 1
ATOM 823 O O . PRO A 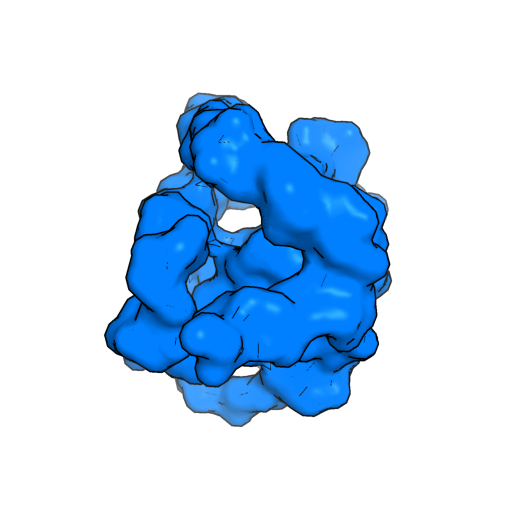1 114 ? 5.090 -7.033 -8.005 1.00 96.06 114 PRO A O 1
ATOM 826 N N . ALA A 1 115 ? 4.318 -8.929 -8.912 1.00 95.31 115 ALA A N 1
ATOM 827 C CA . ALA A 1 115 ? 5.275 -9.814 -8.238 1.00 95.31 115 ALA A CA 1
ATOM 828 C C . ALA A 1 115 ? 6.745 -9.582 -8.644 1.00 95.31 115 ALA A C 1
ATOM 830 O O . ALA A 1 115 ? 7.655 -9.981 -7.924 1.00 95.31 115 ALA A O 1
ATOM 831 N N . GLU A 1 116 ? 6.983 -8.942 -9.786 1.00 96.69 116 GLU A N 1
ATOM 832 C CA . GLU A 1 116 ? 8.316 -8.662 -10.330 1.00 96.69 116 GLU A CA 1
ATOM 833 C C . GLU A 1 116 ? 8.735 -7.206 -10.084 1.00 96.69 116 GLU A C 1
ATOM 835 O O . GLU A 1 116 ? 9.918 -6.869 -10.156 1.00 96.69 116 GLU A O 1
ATOM 840 N N . ARG A 1 117 ? 7.775 -6.332 -9.755 1.00 95.50 117 ARG A N 1
ATOM 841 C CA . ARG A 1 117 ? 7.983 -4.887 -9.650 1.00 95.50 117 ARG A CA 1
ATOM 842 C C . ARG A 1 117 ? 8.991 -4.519 -8.566 1.00 95.50 117 ARG A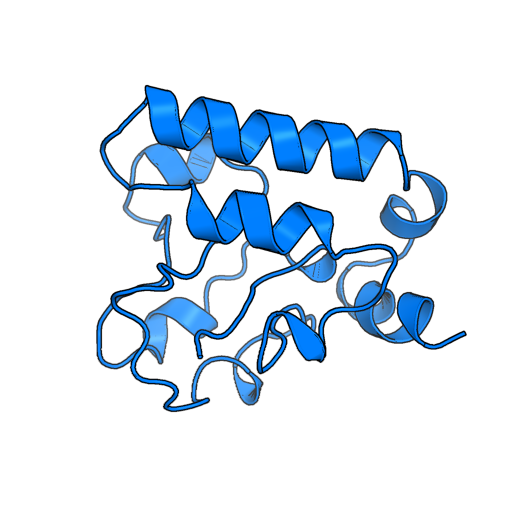 C 1
ATOM 844 O O . ARG A 1 117 ? 9.860 -3.697 -8.822 1.00 95.50 117 ARG A O 1
ATOM 851 N N . ALA A 1 118 ? 8.956 -5.186 -7.410 1.00 94.25 118 ALA A N 1
ATOM 852 C CA . ALA A 1 118 ? 9.932 -4.969 -6.339 1.00 94.25 118 ALA A CA 1
ATOM 853 C C . ALA A 1 118 ? 11.385 -5.154 -6.825 1.00 94.25 118 ALA A C 1
ATOM 855 O O . ALA A 1 118 ? 12.260 -4.357 -6.490 1.00 94.25 118 ALA A O 1
ATOM 856 N N . ALA A 1 119 ? 11.635 -6.164 -7.665 1.00 93.50 119 ALA A N 1
ATOM 857 C CA . ALA A 1 119 ? 12.956 -6.418 -8.237 1.00 93.50 119 ALA A CA 1
ATOM 858 C C . ALA A 1 119 ? 13.347 -5.381 -9.305 1.00 93.50 119 ALA A C 1
ATOM 860 O O . ALA A 1 119 ? 14.529 -5.073 -9.449 1.00 93.50 119 ALA A O 1
ATOM 861 N N . ALA A 1 120 ? 12.375 -4.803 -10.017 1.00 93.94 120 ALA A N 1
ATOM 862 C CA . ALA A 1 120 ? 12.616 -3.781 -11.037 1.00 93.94 120 ALA A CA 1
ATOM 863 C C . ALA A 1 120 ? 13.161 -2.456 -10.467 1.00 93.94 120 ALA A C 1
ATOM 865 O O . ALA A 1 120 ? 13.775 -1.692 -11.203 1.00 93.94 120 ALA A O 1
ATOM 866 N N . HIS A 1 121 ? 12.993 -2.198 -9.165 1.00 88.19 121 HIS A N 1
ATOM 867 C CA . HIS A 1 121 ? 13.561 -1.021 -8.485 1.00 88.19 121 HIS A CA 1
ATOM 868 C C . HIS A 1 121 ? 15.012 -1.197 -8.024 1.00 88.19 121 HIS A C 1
ATOM 870 O O . HIS A 1 121 ? 15.614 -0.241 -7.539 1.00 88.19 121 HIS A O 1
ATOM 876 N N . ALA A 1 122 ? 15.559 -2.412 -8.112 1.00 72.19 122 ALA A N 1
ATOM 877 C CA . ALA A 1 122 ? 16.920 -2.730 -7.678 1.00 72.19 122 ALA A CA 1
ATOM 878 C C . ALA A 1 122 ? 17.977 -2.589 -8.794 1.00 72.19 122 ALA A C 1
ATOM 880 O O . ALA A 1 122 ? 19.156 -2.846 -8.536 1.00 72.19 122 ALA A O 1
ATOM 881 N N . GLY A 1 123 ? 17.561 -2.230 -10.015 1.00 57.28 123 GLY A N 1
ATOM 882 C CA . GLY A 1 123 ? 18.428 -1.976 -11.175 1.00 57.28 123 GLY A CA 1
ATOM 883 C C . GLY A 1 123 ? 18.664 -0.493 -11.411 1.00 57.28 123 GLY A C 1
ATOM 884 O O . GLY A 1 123 ? 19.783 -0.166 -11.865 1.00 57.28 123 GLY A O 1
#

Secondary structure (DSSP, 8-state):
---EE-GGGTTT---HHHHT-TT--EES-TTSGGGGT-SS-EE-TTT-----THHHH-TT--EESSTTTS-GGGTHHHHHHHH--TT-HHHHHHHHHHHHHHHHHTHHHHTS-HHHHHHHTT-

Foldseek 3Di:
DAKFFWDLQQQVQVCQLQVQQPQSQKDDDPPAPCSVVARGIAGARVRGPLPCRSQVRDQQRRIDSDLVRDFPLTNLSVVLNPQADGPDPVSSVVSRVSVVVSCVVPVVLVPDNSSCSVVVSVD

Radius of gyration: 12.93 Å; chains: 1; bounding box: 34×26×34 Å

pLDDT: mean 96.71, std 4.81, range [57.28, 98.81]